Protein AF-A0A507QM91-F1 (afdb_monomer)

Nearest PDB structures (foldseek):
  6szw-assembly1_A  TM=3.268E-01  e=4.422E+00  Homo sapiens

Mean predicted aligned error: 12.72 Å

Secondary structure (DSSP, 8-state):
----SS------EEE-STT--EEEEEETTEEEEEEEEEEEETTEEEEEEEEEETTT--EEEEEEE----HHHHHHHHHTT--S--EEEEE--HHHHHH-HHHHHHHHHHHHHHHHHHHHHHHHS-TT------TTSSSSS-------------

Radius of gyration: 22.99 Å; Cα contacts (8 Å, |Δi|>4): 170; chains: 1; bounding box: 85×28×49 Å

Organism: Monascus purpureus (NCBI:txid5098)

Structure (mmCIF, N/CA/C/O backbone):
data_AF-A0A507QM91-F1
#
_entry.id   AF-A0A507QM91-F1
#
loop_
_atom_site.group_PDB
_atom_site.id
_atom_site.type_symbol
_atom_site.label_atom_id
_atom_site.label_alt_id
_atom_site.label_comp_id
_atom_site.label_asym_id
_atom_site.label_entity_id
_atom_site.label_seq_id
_atom_site.pdbx_PDB_ins_code
_atom_site.Cartn_x
_atom_site.Cartn_y
_atom_site.Cartn_z
_atom_site.occupancy
_atom_site.B_iso_or_equiv
_atom_site.auth_seq_id
_atom_site.auth_comp_id
_atom_site.auth_asym_id
_atom_site.auth_atom_id
_atom_site.pdbx_PDB_model_num
ATOM 1 N N . MET A 1 1 ? -15.012 -3.652 -8.468 1.00 50.34 1 MET A N 1
ATOM 2 C CA . MET A 1 1 ? -15.818 -3.611 -7.234 1.00 50.34 1 MET A CA 1
ATOM 3 C C . MET A 1 1 ? -15.350 -4.775 -6.378 1.00 50.34 1 MET A C 1
ATOM 5 O O . MET A 1 1 ? -15.273 -5.873 -6.911 1.00 50.34 1 MET A O 1
ATOM 9 N N . LEU A 1 2 ? -14.898 -4.510 -5.151 1.00 54.12 2 LEU A N 1
ATOM 10 C CA . LEU A 1 2 ? -14.439 -5.519 -4.189 1.00 54.12 2 LEU A CA 1
ATOM 11 C C . LEU A 1 2 ? -15.550 -5.680 -3.147 1.00 54.12 2 LEU A C 1
ATOM 13 O O . LEU A 1 2 ? -15.864 -4.710 -2.461 1.00 54.12 2 LEU A O 1
ATOM 17 N N . GLU A 1 3 ? -16.173 -6.856 -3.085 1.00 52.06 3 GLU A N 1
ATOM 18 C CA . GLU A 1 3 ? -17.180 -7.198 -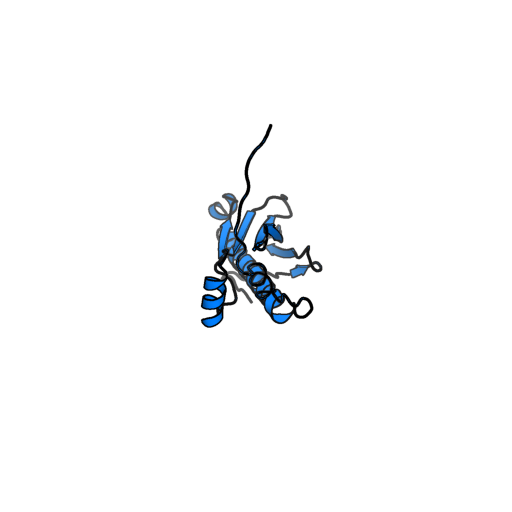2.075 1.00 52.06 3 GLU A CA 1
ATOM 19 C C . GLU A 1 3 ? -16.557 -8.144 -1.049 1.00 52.06 3 GLU A C 1
ATOM 21 O O . GLU A 1 3 ? -16.018 -9.190 -1.407 1.00 52.06 3 GLU A O 1
ATOM 26 N N . PHE A 1 4 ? -16.629 -7.768 0.226 1.00 55.38 4 PHE A N 1
ATOM 27 C CA . PHE A 1 4 ? -16.296 -8.644 1.346 1.00 55.38 4 PHE A CA 1
ATOM 28 C C . PHE A 1 4 ? -17.590 -9.248 1.883 1.00 55.38 4 PHE A C 1
ATOM 30 O O . PHE A 1 4 ? -18.625 -8.579 1.881 1.00 55.38 4 PHE A O 1
ATOM 37 N N . SER A 1 5 ? -17.532 -10.489 2.370 1.00 51.50 5 SER A N 1
ATOM 38 C CA . SER A 1 5 ? -18.676 -11.343 2.743 1.00 51.50 5 SER A CA 1
ATOM 39 C C . SER A 1 5 ? -19.595 -10.800 3.855 1.00 51.50 5 SER A C 1
ATOM 41 O O . SER A 1 5 ? -20.497 -11.501 4.305 1.00 51.50 5 SER A O 1
ATOM 43 N N . ASN A 1 6 ? -19.398 -9.555 4.290 1.00 55.28 6 ASN A N 1
ATOM 44 C CA . ASN A 1 6 ? -20.261 -8.831 5.209 1.00 55.28 6 ASN A CA 1
ATOM 45 C C . ASN A 1 6 ? -20.368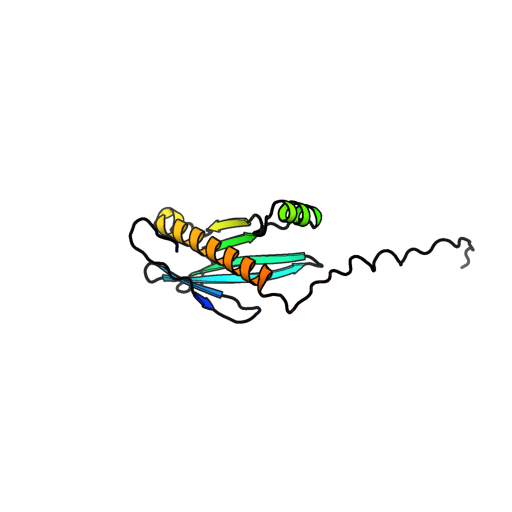 -7.344 4.805 1.00 55.28 6 ASN A C 1
ATOM 47 O O . ASN A 1 6 ? -19.752 -6.493 5.435 1.00 55.28 6 ASN A O 1
ATOM 51 N N . TYR A 1 7 ? -21.087 -7.050 3.712 1.00 54.31 7 TYR A N 1
ATOM 52 C CA . TYR A 1 7 ? -21.697 -5.757 3.312 1.00 54.31 7 TYR A CA 1
ATOM 53 C C . TYR A 1 7 ? -20.901 -4.440 3.443 1.00 54.31 7 TYR A C 1
ATOM 55 O O . TYR A 1 7 ? -21.470 -3.358 3.283 1.00 54.31 7 TYR A O 1
ATOM 63 N N . ALA A 1 8 ? -19.599 -4.470 3.701 1.00 64.19 8 ALA A N 1
ATOM 64 C CA . ALA A 1 8 ? -18.802 -3.264 3.826 1.00 64.19 8 ALA A CA 1
ATOM 65 C C . ALA A 1 8 ? -18.303 -2.845 2.442 1.00 64.19 8 ALA A C 1
ATOM 67 O O . ALA A 1 8 ? -17.338 -3.395 1.909 1.00 64.19 8 ALA A O 1
ATOM 68 N N . HIS A 1 9 ? -18.975 -1.857 1.856 1.00 76.44 9 HIS A N 1
ATOM 69 C CA . HIS A 1 9 ? -18.476 -1.175 0.671 1.00 76.44 9 HIS A CA 1
ATOM 70 C C . HIS A 1 9 ? -17.279 -0.296 1.057 1.00 76.44 9 HIS A C 1
ATOM 72 O O . HIS A 1 9 ? -17.407 0.591 1.901 1.00 76.44 9 HIS A O 1
ATOM 78 N N . VAL A 1 10 ? -16.116 -0.541 0.447 1.00 85.44 10 VAL A N 1
ATOM 79 C CA . VAL A 1 10 ? -14.908 0.269 0.661 1.00 85.44 10 VAL A CA 1
ATOM 80 C C . VAL A 1 10 ? -14.622 1.089 -0.590 1.00 85.44 10 VAL A C 1
ATOM 82 O O . VAL A 1 10 ? -14.234 0.553 -1.630 1.00 85.44 10 VAL A O 1
ATOM 85 N N . GLU A 1 11 ? -14.775 2.405 -0.476 1.00 88.69 11 GLU A N 1
ATOM 86 C CA . GLU A 1 11 ? -14.419 3.342 -1.540 1.00 88.69 11 GLU A CA 1
ATOM 87 C C . GLU A 1 11 ? -12.946 3.745 -1.445 1.00 88.69 11 GLU A C 1
ATOM 89 O O . GLU A 1 11 ? -12.495 4.302 -0.441 1.00 88.69 11 GLU A O 1
ATOM 94 N N . VAL A 1 12 ? -12.198 3.511 -2.526 1.00 91.50 12 VAL A N 1
ATOM 95 C CA . VAL A 1 12 ? -10.803 3.948 -2.654 1.00 91.50 12 VAL A CA 1
ATOM 96 C C . VAL A 1 12 ? -10.743 5.185 -3.538 1.00 91.50 12 VAL A C 1
ATOM 98 O O . VAL A 1 12 ? -10.941 5.128 -4.751 1.00 91.50 12 VAL A O 1
ATOM 101 N N . ASN A 1 13 ? -10.419 6.317 -2.927 1.00 90.31 13 ASN A N 1
ATOM 102 C CA . ASN A 1 13 ? -10.361 7.613 -3.579 1.00 90.31 13 ASN A CA 1
ATOM 103 C C . ASN A 1 13 ? -8.919 7.983 -3.927 1.00 90.31 13 ASN A C 1
ATOM 105 O O . ASN A 1 13 ? -8.082 8.193 -3.048 1.00 90.31 13 ASN A O 1
ATOM 109 N N . ARG A 1 14 ? -8.626 8.128 -5.221 1.00 87.75 14 ARG A N 1
ATOM 110 C CA . ARG A 1 14 ? -7.335 8.643 -5.694 1.00 87.75 14 ARG A CA 1
ATOM 111 C C . ARG A 1 14 ? -7.294 10.167 -5.568 1.00 87.75 14 ARG A C 1
ATOM 113 O O . ARG A 1 14 ? -8.143 10.861 -6.120 1.00 87.75 14 ARG A O 1
ATOM 120 N N . ARG A 1 15 ? -6.279 10.701 -4.888 1.00 83.12 15 ARG A N 1
ATOM 121 C CA . ARG A 1 15 ? -6.068 12.139 -4.660 1.00 83.12 15 ARG A CA 1
ATOM 122 C C . ARG A 1 15 ? -4.631 12.568 -4.991 1.00 83.12 15 ARG A C 1
ATOM 124 O O . ARG A 1 15 ? -3.681 11.795 -4.862 1.00 83.12 15 ARG A O 1
ATOM 131 N N . GLY A 1 16 ? -4.475 13.832 -5.392 1.00 70.06 16 GLY A N 1
ATOM 132 C CA . GLY A 1 16 ? -3.182 14.475 -5.673 1.00 70.06 16 GLY A CA 1
ATOM 133 C C . GLY A 1 16 ? -2.749 14.460 -7.148 1.00 70.06 16 GLY A C 1
ATOM 134 O O . GLY A 1 16 ? -3.212 13.650 -7.950 1.00 70.06 16 GLY A O 1
ATOM 135 N N . THR A 1 17 ? -1.841 15.373 -7.510 1.00 59.81 17 THR A N 1
ATOM 136 C CA . THR A 1 17 ? -1.288 15.522 -8.868 1.00 59.81 17 THR A CA 1
ATOM 137 C C . THR A 1 17 ? 0.161 15.021 -8.948 1.00 59.81 17 THR A C 1
ATOM 139 O O . THR A 1 17 ? 0.938 15.130 -7.998 1.00 59.81 17 THR A O 1
ATOM 142 N N . ASN A 1 18 ? 0.528 14.455 -10.105 1.00 58.94 18 ASN A N 1
ATOM 143 C CA . ASN A 1 18 ? 1.879 14.041 -10.517 1.00 58.94 18 ASN A CA 1
ATOM 144 C C . ASN A 1 18 ? 2.669 13.137 -9.543 1.00 58.94 18 ASN A C 1
ATOM 146 O O . ASN A 1 18 ? 2.725 11.928 -9.768 1.00 58.94 18 ASN A O 1
ATOM 150 N N . ALA A 1 19 ? 3.306 13.713 -8.517 1.00 51.97 19 ALA A N 1
ATOM 151 C CA . ALA A 1 19 ? 4.313 13.068 -7.664 1.00 51.97 19 ALA A CA 1
ATOM 152 C C . ALA A 1 19 ? 3.840 12.762 -6.230 1.00 51.97 19 ALA A C 1
ATOM 154 O O . ALA A 1 19 ? 4.423 11.906 -5.577 1.00 51.97 19 ALA A O 1
ATOM 155 N N . ALA A 1 20 ? 2.769 13.404 -5.752 1.00 62.28 20 ALA A N 1
ATOM 156 C CA . ALA A 1 20 ? 2.218 13.196 -4.407 1.00 62.28 20 ALA A CA 1
ATOM 157 C C . ALA A 1 20 ? 0.904 12.401 -4.452 1.00 62.28 20 ALA A C 1
ATOM 159 O O . ALA A 1 20 ? -0.069 12.747 -3.778 1.00 62.28 20 ALA A O 1
ATOM 160 N N . LYS A 1 21 ? 0.854 11.369 -5.305 1.00 75.19 21 LYS A N 1
ATOM 161 C CA . LYS A 1 21 ? -0.343 10.542 -5.473 1.00 75.19 21 LYS A CA 1
ATOM 162 C C . LYS A 1 21 ? -0.600 9.739 -4.207 1.00 75.19 21 LYS A C 1
ATOM 164 O O . LYS A 1 21 ? 0.268 9.012 -3.722 1.00 75.19 21 LYS A O 1
ATOM 169 N N . LYS A 1 22 ? -1.810 9.900 -3.696 1.00 87.06 22 LYS A N 1
ATOM 170 C CA . LYS A 1 22 ? -2.305 9.286 -2.474 1.00 87.06 22 LYS A CA 1
ATOM 171 C C . LYS A 1 22 ? -3.618 8.600 -2.802 1.00 87.06 22 LYS A C 1
ATOM 173 O O . LYS A 1 22 ? -4.404 9.121 -3.589 1.00 87.06 22 LYS A O 1
ATOM 178 N N . TYR A 1 23 ? -3.848 7.447 -2.208 1.00 93.31 23 TYR A N 1
ATOM 179 C CA . TYR A 1 23 ? -5.123 6.756 -2.299 1.00 93.31 23 TYR A CA 1
ATOM 180 C C . TYR A 1 23 ? -5.663 6.625 -0.892 1.00 93.31 23 TYR A C 1
ATOM 182 O O . TYR A 1 23 ? -4.969 6.136 -0.007 1.00 93.31 23 TYR A O 1
ATOM 190 N N . GLU A 1 24 ? -6.867 7.124 -0.679 1.00 94.50 24 GLU A N 1
ATOM 191 C CA . GLU A 1 24 ? -7.488 7.210 0.634 1.00 94.50 24 GLU A CA 1
ATOM 192 C C . GLU A 1 24 ? -8.713 6.314 0.666 1.00 94.50 24 GLU A C 1
ATOM 194 O O . GLU A 1 24 ? -9.492 6.291 -0.285 1.00 94.50 24 GLU A O 1
ATOM 199 N N . TYR A 1 25 ? -8.880 5.593 1.764 1.00 93.44 25 TYR A N 1
ATOM 200 C CA . TYR A 1 25 ? -10.092 4.838 2.039 1.00 93.44 25 TYR A CA 1
ATOM 201 C C . TYR A 1 25 ? -10.401 4.895 3.531 1.00 93.44 25 TYR A C 1
ATOM 203 O O . TYR A 1 25 ? -9.555 5.265 4.352 1.00 93.44 25 TYR A O 1
ATOM 211 N N . GLU A 1 26 ? -11.627 4.541 3.881 1.00 92.00 26 GLU A N 1
ATOM 212 C CA . GLU A 1 26 ? -12.084 4.475 5.260 1.00 92.00 26 GLU A CA 1
ATOM 213 C C . GLU A 1 26 ? -12.673 3.094 5.533 1.00 92.00 26 GLU A C 1
ATOM 215 O O . GLU A 1 26 ? -13.404 2.549 4.709 1.00 92.00 26 GLU A O 1
ATOM 220 N N . TYR A 1 27 ? -12.319 2.515 6.679 1.00 88.81 27 TYR A N 1
ATOM 221 C CA . TYR A 1 27 ? -12.838 1.228 7.129 1.00 88.81 27 TYR A CA 1
ATOM 222 C C . TYR A 1 27 ? -12.987 1.251 8.654 1.00 88.81 27 TYR A C 1
ATOM 224 O O . TYR A 1 27 ? -12.066 1.681 9.352 1.00 88.81 27 TYR A O 1
ATOM 232 N N . TRP A 1 28 ? -14.161 0.864 9.169 1.00 86.00 28 TRP A N 1
ATOM 233 C CA . TRP A 1 28 ? -14.529 0.955 10.597 1.00 86.00 28 TRP A CA 1
ATOM 234 C C . TRP A 1 28 ? -14.136 2.290 11.256 1.00 86.00 28 TRP A C 1
ATOM 236 O O . TRP A 1 28 ? -13.453 2.327 12.283 1.00 86.00 28 TRP A O 1
ATOM 246 N N . SER A 1 29 ? -14.520 3.408 10.633 1.00 87.12 29 SER A N 1
ATOM 247 C CA . SER A 1 29 ? -14.229 4.773 11.112 1.00 87.12 29 SER A CA 1
ATOM 248 C C . SER A 1 29 ? -12.736 5.117 11.227 1.00 87.12 29 SER A C 1
ATOM 250 O O . SER A 1 29 ? -12.361 6.119 11.843 1.00 87.12 29 SER A O 1
ATOM 252 N N . THR A 1 30 ? -11.855 4.296 10.650 1.00 89.38 30 THR A N 1
ATOM 253 C CA . THR A 1 30 ? -10.421 4.560 10.561 1.00 89.38 30 THR A CA 1
ATOM 254 C C . THR A 1 30 ? -10.073 4.902 9.125 1.00 89.38 30 THR A C 1
ATOM 256 O O . THR A 1 30 ? -10.334 4.134 8.199 1.00 89.38 30 THR A O 1
ATOM 259 N N . LYS A 1 31 ? -9.469 6.077 8.936 1.00 93.19 31 LYS A N 1
ATOM 260 C CA . LYS A 1 31 ? -9.003 6.524 7.626 1.00 93.19 31 LYS A CA 1
ATOM 261 C C . LYS A 1 31 ? -7.592 6.029 7.376 1.00 93.19 31 LYS A C 1
ATOM 263 O O . LYS A 1 31 ? -6.703 6.198 8.214 1.00 93.19 31 LYS A O 1
ATOM 268 N N . TYR A 1 32 ? -7.391 5.488 6.190 1.00 94.06 32 TYR A N 1
ATOM 269 C CA . TYR A 1 32 ? -6.121 4.968 5.733 1.00 94.06 32 TYR A CA 1
ATOM 270 C C . TYR A 1 32 ? -5.694 5.665 4.449 1.00 94.06 32 TYR A C 1
ATOM 272 O O . TYR A 1 32 ? -6.517 6.156 3.673 1.00 94.06 32 TYR A O 1
ATOM 280 N N . GLN A 1 33 ? -4.386 5.709 4.227 1.00 95.62 33 GLN A N 1
ATOM 281 C CA . GLN A 1 33 ? -3.811 6.326 3.046 1.00 95.62 33 GLN A CA 1
ATOM 282 C C . GLN A 1 33 ? -2.650 5.500 2.505 1.00 95.62 33 GLN A C 1
ATOM 284 O O . GLN A 1 33 ? -1.592 5.430 3.128 1.00 95.62 33 GLN A O 1
ATOM 289 N N . TRP A 1 34 ? -2.824 4.942 1.312 1.00 95.62 34 TRP A N 1
ATOM 290 C CA . TRP A 1 34 ? -1.723 4.435 0.507 1.00 95.62 34 TRP A CA 1
ATOM 291 C C . TRP A 1 34 ? -0.980 5.608 -0.121 1.00 95.62 34 TRP A C 1
ATOM 293 O O . TRP A 1 34 ? -1.558 6.463 -0.800 1.00 95.62 34 TRP A O 1
ATOM 303 N N . ARG A 1 35 ? 0.325 5.652 0.101 1.00 92.88 35 ARG A N 1
ATOM 304 C CA . ARG A 1 35 ? 1.229 6.663 -0.438 1.00 92.88 35 ARG A CA 1
ATOM 305 C C . ARG A 1 35 ? 2.245 5.979 -1.324 1.00 92.88 35 ARG A C 1
ATOM 307 O O . ARG A 1 35 ? 2.806 4.958 -0.939 1.00 92.88 35 ARG A O 1
ATOM 314 N N . ARG A 1 36 ? 2.490 6.564 -2.491 1.00 89.88 36 ARG A N 1
ATOM 315 C CA . ARG A 1 36 ? 3.545 6.113 -3.390 1.00 89.88 36 ARG A CA 1
ATOM 316 C C . ARG A 1 36 ? 4.821 6.904 -3.132 1.00 89.88 36 ARG A C 1
ATOM 318 O O . ARG A 1 36 ? 4.806 8.131 -3.175 1.00 89.88 36 ARG A O 1
ATOM 325 N N . GLU A 1 37 ? 5.920 6.199 -2.933 1.00 87.56 37 GLU A N 1
ATOM 326 C CA . GLU A 1 37 ? 7.274 6.737 -2.900 1.00 87.56 37 GLU A CA 1
ATOM 327 C C . GLU A 1 37 ? 8.000 6.287 -4.174 1.00 87.56 37 GLU A C 1
ATOM 329 O O . GLU A 1 37 ? 7.807 5.169 -4.656 1.00 87.56 37 GLU A O 1
ATOM 334 N N . MET A 1 38 ? 8.783 7.181 -4.777 1.00 81.94 38 MET A N 1
ATOM 335 C CA . MET A 1 38 ? 9.667 6.823 -5.886 1.00 81.94 38 MET A CA 1
ATOM 336 C C . MET A 1 38 ? 11.099 7.059 -5.453 1.00 81.94 38 MET A C 1
ATOM 338 O O . MET A 1 38 ? 11.464 8.190 -5.125 1.00 81.94 38 MET A O 1
ATOM 342 N N . ARG A 1 39 ? 11.912 6.012 -5.513 1.00 76.88 39 ARG A N 1
ATOM 343 C CA . ARG A 1 39 ? 13.357 6.109 -5.360 1.00 76.88 39 ARG A CA 1
ATOM 344 C C . ARG A 1 39 ? 14.000 6.011 -6.731 1.00 76.88 39 ARG A C 1
ATOM 346 O O . ARG A 1 39 ? 13.568 5.246 -7.594 1.00 76.88 39 ARG A O 1
ATOM 353 N N . LYS A 1 40 ? 14.992 6.865 -6.958 1.00 71.06 40 LYS A N 1
ATOM 354 C CA . LYS A 1 40 ? 15.804 6.840 -8.169 1.00 71.06 40 LYS A CA 1
ATOM 355 C C . LYS A 1 40 ? 17.216 6.466 -7.752 1.00 71.06 40 LYS A C 1
ATOM 357 O O . LYS A 1 40 ? 17.904 7.294 -7.162 1.00 71.06 40 LYS A O 1
ATOM 362 N N . GLU A 1 41 ? 17.622 5.247 -8.068 1.00 66.19 41 GLU A N 1
ATOM 363 C CA . GLU A 1 41 ? 18.987 4.773 -7.867 1.00 66.19 41 GLU A CA 1
ATOM 364 C C . GLU A 1 41 ? 19.605 4.525 -9.245 1.00 66.19 41 GLU A C 1
ATOM 366 O O . GLU A 1 41 ? 19.246 3.590 -9.959 1.00 66.19 41 GLU A O 1
ATOM 371 N N . GLY A 1 42 ? 20.459 5.456 -9.682 1.00 69.44 42 GLY A N 1
ATOM 372 C CA . GLY A 1 42 ? 20.993 5.460 -11.046 1.00 69.44 42 GLY A CA 1
ATOM 373 C C . GLY A 1 42 ? 19.888 5.544 -12.109 1.00 69.44 42 GLY A C 1
ATOM 374 O O . GLY A 1 42 ? 19.116 6.511 -12.143 1.00 69.44 42 GLY A O 1
ATOM 375 N N . ASP A 1 43 ? 19.826 4.529 -12.974 1.00 61.69 43 ASP A N 1
ATOM 376 C CA . ASP A 1 43 ? 18.813 4.390 -14.029 1.00 61.69 43 ASP A CA 1
ATOM 377 C C . ASP A 1 43 ? 17.573 3.597 -13.591 1.00 61.69 43 ASP A C 1
ATOM 379 O O . ASP A 1 43 ? 16.542 3.645 -14.273 1.00 61.69 43 ASP A O 1
ATOM 383 N N . LEU A 1 44 ? 17.619 2.929 -12.434 1.00 62.28 44 LEU A N 1
ATOM 384 C CA . LEU A 1 44 ? 16.458 2.246 -11.883 1.00 62.28 44 LEU A CA 1
ATOM 385 C C . LEU A 1 44 ? 15.526 3.231 -11.175 1.00 62.28 44 LEU A C 1
ATOM 387 O O . LEU A 1 44 ? 15.931 4.086 -10.382 1.00 62.28 44 LEU A O 1
ATOM 391 N N . ARG A 1 45 ? 14.231 3.092 -11.469 1.00 67.44 45 ARG A N 1
ATOM 392 C CA . ARG A 1 45 ? 13.154 3.749 -10.728 1.00 67.44 45 ARG A CA 1
ATOM 393 C C . ARG A 1 45 ? 12.394 2.699 -9.949 1.00 67.44 45 ARG A C 1
ATOM 395 O O . ARG A 1 45 ? 11.592 1.969 -10.526 1.00 67.44 45 ARG A O 1
ATOM 402 N N . GLU A 1 46 ? 12.606 2.689 -8.649 1.00 79.00 46 GLU A N 1
ATOM 403 C CA . GLU A 1 46 ? 11.884 1.824 -7.736 1.00 79.00 46 GLU A CA 1
ATOM 404 C C . GLU A 1 46 ? 10.660 2.580 -7.215 1.00 79.00 46 GLU A C 1
ATOM 406 O O . GLU A 1 46 ? 10.753 3.712 -6.729 1.00 79.00 46 GLU A O 1
ATOM 411 N N . ALA A 1 47 ? 9.481 1.991 -7.388 1.00 85.94 47 ALA A N 1
ATOM 412 C CA . ALA A 1 47 ? 8.264 2.489 -6.766 1.00 85.94 47 ALA A CA 1
ATOM 413 C C . ALA A 1 47 ? 7.986 1.625 -5.544 1.00 85.94 47 ALA A C 1
ATOM 415 O O . ALA A 1 47 ? 7.992 0.410 -5.663 1.00 85.94 47 ALA A O 1
ATOM 416 N N . SER A 1 48 ? 7.682 2.239 -4.410 1.00 91.12 48 SER A N 1
ATOM 417 C CA . SER A 1 48 ? 7.185 1.533 -3.234 1.00 91.12 48 SER A CA 1
ATOM 418 C C . SER A 1 48 ? 5.920 2.209 -2.729 1.00 91.12 48 SER A C 1
ATOM 420 O O . SER A 1 48 ? 5.683 3.401 -2.957 1.00 91.12 48 SER A O 1
ATOM 422 N N . TYR A 1 49 ? 5.065 1.434 -2.078 1.00 93.50 49 TYR A N 1
ATOM 423 C CA . TYR A 1 49 ? 3.802 1.905 -1.537 1.00 93.50 49 TYR A CA 1
ATOM 424 C C . TYR A 1 49 ? 3.758 1.600 -0.050 1.00 93.50 49 TYR A C 1
ATOM 426 O O . TYR A 1 49 ? 4.126 0.511 0.387 1.00 93.50 49 TYR A O 1
ATOM 434 N N . HIS A 1 50 ? 3.300 2.568 0.731 1.00 94.75 50 HIS A N 1
ATOM 435 C CA . HIS A 1 50 ? 3.132 2.417 2.167 1.0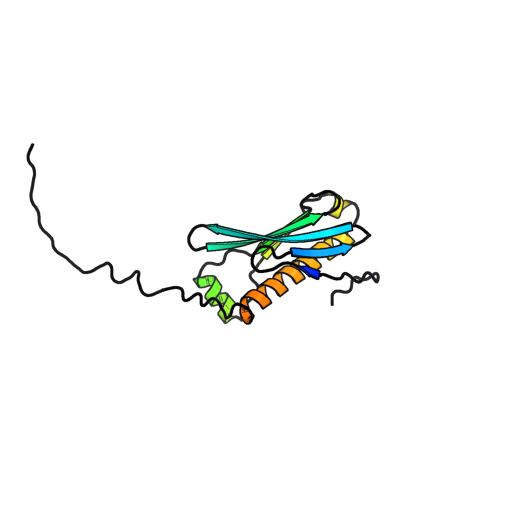0 94.75 50 HIS A CA 1
ATOM 436 C C . HIS A 1 50 ? 1.732 2.847 2.579 1.00 94.75 50 HIS A C 1
ATOM 438 O O . HIS A 1 50 ? 1.235 3.895 2.155 1.00 94.75 50 HIS A O 1
ATOM 444 N N . LEU A 1 51 ? 1.098 2.024 3.404 1.00 95.62 51 LEU A N 1
ATOM 445 C CA . LEU A 1 51 ? -0.210 2.290 3.969 1.00 95.62 51 LEU A CA 1
ATOM 446 C C . LEU A 1 51 ? -0.052 2.964 5.324 1.00 95.62 51 LEU A C 1
ATOM 448 O O . LEU A 1 51 ? 0.559 2.400 6.227 1.00 95.62 51 LEU A O 1
ATOM 452 N N . VAL A 1 52 ? -0.634 4.147 5.484 1.00 94.19 52 VAL A N 1
ATOM 453 C CA . VAL A 1 52 ? -0.601 4.917 6.730 1.00 94.19 52 VAL A CA 1
ATOM 454 C C . VAL A 1 52 ? -1.985 4.939 7.360 1.00 94.19 52 VAL A C 1
ATOM 456 O O . VAL A 1 52 ? -2.957 5.308 6.702 1.00 94.19 52 VAL A O 1
ATOM 459 N N . ASN A 1 53 ? -2.072 4.606 8.645 1.00 93.25 53 ASN A N 1
ATOM 460 C CA . ASN A 1 53 ? -3.252 4.878 9.457 1.00 93.25 53 ASN A CA 1
ATOM 461 C C . ASN A 1 53 ? -3.260 6.369 9.823 1.00 93.25 53 ASN A C 1
ATOM 463 O O . ASN A 1 53 ? -2.379 6.840 10.539 1.00 93.25 53 ASN A O 1
ATOM 467 N N . LEU A 1 54 ? -4.246 7.129 9.346 1.00 92.94 54 LEU A N 1
ATOM 468 C CA . LEU A 1 54 ? -4.280 8.583 9.531 1.00 92.94 54 LEU A CA 1
ATOM 469 C C . LEU A 1 54 ? -4.630 9.012 10.961 1.00 92.94 54 LEU A C 1
ATOM 471 O O . LEU A 1 54 ? -4.338 10.145 11.331 1.00 92.94 54 LEU A O 1
ATOM 475 N N . LYS A 1 55 ? -5.218 8.127 11.773 1.00 91.38 55 LYS A N 1
ATOM 476 C CA . LYS A 1 55 ? -5.503 8.400 13.188 1.00 91.38 55 LYS A CA 1
ATOM 477 C C . LYS A 1 55 ? -4.236 8.329 14.040 1.00 91.38 55 LYS A C 1
ATOM 479 O O . LYS A 1 55 ? -4.069 9.133 14.948 1.00 91.38 55 LYS A O 1
ATOM 484 N N . THR A 1 56 ? -3.361 7.362 13.766 1.00 90.81 56 THR A N 1
ATOM 485 C CA . THR A 1 56 ? -2.144 7.118 14.564 1.00 90.81 56 THR A CA 1
ATOM 486 C C . THR A 1 56 ? -0.869 7.645 13.908 1.00 90.81 56 THR A C 1
ATOM 488 O O . THR A 1 56 ? 0.164 7.729 14.565 1.00 90.81 56 THR A O 1
ATOM 491 N N . GLY A 1 57 ? -0.913 7.956 12.612 1.00 91.12 57 GLY A N 1
ATOM 492 C CA . GLY A 1 57 ? 0.248 8.321 11.801 1.00 91.12 57 GLY A CA 1
ATOM 493 C C . GLY A 1 57 ? 1.191 7.155 11.486 1.00 91.12 57 GLY A C 1
ATOM 494 O O . GLY A 1 57 ? 2.204 7.368 10.823 1.00 91.12 57 GLY A O 1
ATOM 495 N N . LYS A 1 58 ? 0.888 5.931 11.938 1.00 91.94 58 LYS A N 1
ATOM 496 C CA . LYS A 1 58 ? 1.763 4.766 11.765 1.00 91.94 58 LYS A CA 1
ATOM 497 C C . LYS A 1 58 ? 1.613 4.144 10.379 1.00 91.94 58 LYS A C 1
ATOM 499 O O . LYS A 1 58 ? 0.500 4.027 9.862 1.00 91.94 58 LYS A O 1
ATOM 504 N N . THR A 1 59 ? 2.731 3.689 9.819 1.00 93.62 59 THR A N 1
ATOM 505 C CA . THR A 1 59 ? 2.733 2.820 8.638 1.00 93.62 59 THR A CA 1
ATOM 506 C C . THR A 1 59 ? 2.340 1.410 9.055 1.00 93.62 59 THR A C 1
ATOM 508 O O . THR A 1 59 ? 3.008 0.807 9.892 1.00 93.62 59 THR A O 1
ATOM 511 N N . VAL A 1 60 ? 1.259 0.895 8.477 1.00 93.06 60 VAL A N 1
ATOM 512 C CA . VAL A 1 60 ? 0.690 -0.412 8.828 1.00 93.06 60 VAL A CA 1
ATOM 513 C C . VAL A 1 60 ? 1.016 -1.490 7.800 1.00 93.06 60 VAL A C 1
ATOM 515 O O . VAL A 1 60 ? 1.085 -2.653 8.171 1.00 93.06 60 VAL A O 1
ATOM 518 N N . ALA A 1 61 ? 1.276 -1.135 6.538 1.00 94.69 61 ALA A N 1
ATOM 519 C CA . ALA A 1 61 ? 1.635 -2.099 5.499 1.00 94.69 61 ALA A CA 1
ATOM 520 C C . ALA A 1 61 ? 2.553 -1.496 4.434 1.00 94.69 61 ALA A C 1
ATOM 522 O O . ALA A 1 61 ? 2.571 -0.278 4.227 1.00 94.69 61 ALA A O 1
ATOM 523 N N . HIS A 1 62 ? 3.274 -2.369 3.738 1.00 95.06 62 HIS A N 1
ATOM 524 C CA . HIS A 1 62 ? 4.102 -2.041 2.586 1.00 95.06 62 HIS A CA 1
ATOM 525 C C . HIS A 1 62 ? 3.741 -2.924 1.403 1.00 95.06 62 HIS A C 1
ATOM 527 O O . HIS A 1 62 ? 3.409 -4.095 1.565 1.00 95.06 62 HIS A O 1
ATOM 533 N N . LEU A 1 63 ? 3.851 -2.346 0.214 1.00 95.19 63 LEU A N 1
ATOM 534 C CA . LEU A 1 63 ? 3.732 -3.034 -1.058 1.00 95.19 63 LEU A CA 1
ATOM 535 C C . LEU A 1 63 ? 4.882 -2.575 -1.952 1.00 95.19 63 LEU A C 1
ATOM 537 O O . LEU A 1 63 ? 5.031 -1.381 -2.228 1.00 95.19 63 LEU A O 1
ATOM 541 N N . VAL A 1 64 ? 5.698 -3.526 -2.388 1.00 93.38 64 VAL A N 1
ATOM 542 C CA . VAL A 1 64 ? 6.905 -3.285 -3.175 1.00 93.38 64 VAL A CA 1
ATOM 543 C C . VAL A 1 64 ? 6.853 -4.159 -4.426 1.00 93.38 64 VAL A C 1
ATOM 545 O O . VAL A 1 64 ? 6.948 -5.379 -4.320 1.00 93.38 64 VAL A O 1
ATOM 548 N N . PRO A 1 65 ? 6.646 -3.552 -5.604 1.00 90.88 65 PRO A N 1
ATOM 549 C CA . PRO A 1 65 ? 6.931 -4.173 -6.886 1.00 90.88 65 PRO A CA 1
ATOM 550 C C . PRO A 1 65 ? 8.367 -4.672 -6.988 1.00 90.88 65 PRO A C 1
ATOM 552 O O . PRO A 1 65 ? 9.300 -3.940 -6.660 1.00 90.88 65 PRO A O 1
ATOM 555 N N . ASP A 1 66 ? 8.529 -5.872 -7.522 1.00 87.62 66 ASP A N 1
ATOM 556 C CA . ASP A 1 66 ? 9.831 -6.464 -7.766 1.00 87.62 66 ASP A CA 1
ATOM 557 C C . ASP A 1 66 ? 10.555 -5.704 -8.882 1.00 87.62 66 ASP A C 1
ATOM 559 O O . ASP A 1 66 ? 9.973 -5.259 -9.883 1.00 87.62 66 ASP A O 1
ATOM 563 N N . ILE A 1 67 ? 11.863 -5.553 -8.698 1.00 80.12 67 ILE A N 1
ATOM 564 C CA . ILE A 1 67 ? 12.743 -4.960 -9.692 1.00 80.12 67 ILE A CA 1
ATOM 565 C C . ILE A 1 67 ? 13.066 -6.028 -10.732 1.00 80.12 67 ILE A C 1
ATOM 567 O O . ILE A 1 67 ? 13.824 -6.955 -10.463 1.00 80.12 67 ILE A O 1
ATOM 571 N N . LEU A 1 68 ? 12.519 -5.860 -11.932 1.00 78.50 68 LEU A N 1
ATOM 572 C CA . LEU A 1 68 ? 12.866 -6.693 -13.078 1.00 78.50 68 LEU A CA 1
ATOM 573 C C . LEU A 1 68 ? 14.069 -6.105 -13.813 1.00 78.50 68 LEU A C 1
ATOM 575 O O . LEU A 1 68 ? 14.135 -4.897 -14.076 1.00 78.50 68 LEU A O 1
ATOM 579 N N . THR A 1 69 ? 15.003 -6.965 -14.204 1.00 80.31 69 THR A N 1
ATOM 580 C CA . THR A 1 69 ? 16.043 -6.608 -15.167 1.00 80.31 69 THR A CA 1
ATOM 581 C C . THR A 1 69 ? 15.413 -6.248 -16.521 1.00 80.31 69 THR A C 1
ATOM 583 O O . THR A 1 69 ? 14.288 -6.658 -16.824 1.00 80.31 69 THR A O 1
ATOM 586 N N . PRO A 1 70 ? 16.114 -5.497 -17.393 1.00 80.06 70 PRO A N 1
ATOM 587 C CA . PRO A 1 70 ? 15.575 -5.143 -18.705 1.00 80.06 70 PRO A CA 1
ATOM 588 C C . PRO A 1 70 ? 15.151 -6.354 -19.546 1.00 80.06 70 PRO A C 1
ATOM 590 O O . PRO A 1 70 ? 14.179 -6.260 -20.290 1.00 80.06 70 PRO A O 1
ATOM 593 N N . LEU A 1 71 ? 15.863 -7.479 -19.419 1.00 83.38 71 LEU A N 1
ATOM 594 C CA . LEU A 1 71 ? 15.541 -8.715 -20.128 1.00 83.38 71 LEU A CA 1
ATOM 595 C C . LEU A 1 71 ? 14.247 -9.343 -19.590 1.00 83.38 71 LEU A C 1
ATOM 597 O O . LEU A 1 71 ? 13.328 -9.578 -20.369 1.00 83.38 71 LEU A O 1
ATOM 601 N N . GLU A 1 72 ? 14.131 -9.512 -18.270 1.00 83.75 72 GLU A N 1
ATOM 602 C CA . GLU A 1 72 ? 12.920 -10.043 -17.621 1.00 83.75 72 GLU A CA 1
ATOM 603 C C . GLU A 1 72 ? 11.692 -9.176 -17.915 1.00 83.75 72 GLU A C 1
ATOM 605 O O . GLU A 1 72 ? 10.609 -9.688 -18.181 1.00 83.75 72 GLU A O 1
ATOM 610 N N . ALA A 1 73 ? 11.851 -7.850 -17.943 1.00 80.88 73 ALA A N 1
ATOM 611 C CA . ALA A 1 73 ? 10.765 -6.938 -18.285 1.00 80.88 73 ALA A CA 1
ATOM 612 C C . ALA A 1 73 ? 10.263 -7.133 -19.730 1.00 80.88 73 ALA A C 1
ATOM 614 O O . ALA A 1 73 ? 9.062 -7.026 -19.982 1.00 80.88 73 ALA A O 1
ATOM 615 N N . VAL A 1 74 ? 11.162 -7.418 -20.681 1.00 82.06 74 VAL A N 1
ATOM 616 C CA . VAL A 1 74 ? 10.799 -7.720 -22.078 1.00 82.06 74 VAL A CA 1
ATOM 617 C C . VAL A 1 74 ? 10.103 -9.074 -22.175 1.00 82.06 74 VAL A C 1
ATOM 619 O O . VAL A 1 74 ? 9.090 -9.190 -22.867 1.00 82.06 74 VAL A O 1
ATOM 622 N N . GLU A 1 75 ? 10.605 -10.082 -21.465 1.00 86.12 75 GLU A N 1
ATOM 623 C CA . GLU A 1 75 ? 9.996 -11.411 -21.420 1.00 86.12 75 GLU A CA 1
ATOM 624 C C . GLU A 1 75 ? 8.587 -11.363 -20.821 1.00 86.12 75 GLU A C 1
ATOM 626 O O . GLU A 1 75 ? 7.641 -11.854 -21.438 1.00 86.12 75 GLU A O 1
ATOM 631 N N . GLU A 1 76 ? 8.405 -10.710 -19.676 1.00 82.81 76 GLU A N 1
ATOM 632 C CA . GLU A 1 76 ? 7.093 -10.545 -19.047 1.00 82.81 76 GLU A CA 1
ATOM 633 C C . GLU A 1 76 ? 6.131 -9.760 -19.944 1.00 82.81 76 GLU A C 1
ATOM 635 O O . GLU A 1 76 ? 4.987 -10.173 -20.138 1.00 82.81 76 GLU A O 1
ATOM 640 N N . ALA A 1 77 ? 6.601 -8.691 -20.595 1.00 82.50 77 ALA A N 1
ATOM 641 C CA . ALA A 1 77 ? 5.793 -7.946 -21.556 1.00 82.50 77 ALA A CA 1
ATOM 642 C C . ALA A 1 77 ? 5.371 -8.802 -22.763 1.00 82.50 77 ALA A C 1
ATOM 644 O O . ALA A 1 77 ? 4.245 -8.658 -23.246 1.00 82.50 77 ALA A O 1
ATOM 645 N N . SER A 1 78 ? 6.233 -9.711 -23.232 1.00 82.38 78 SER A N 1
ATOM 646 C CA . SER A 1 78 ? 5.921 -10.630 -24.337 1.00 82.38 78 SER A CA 1
ATOM 647 C C . SER A 1 78 ? 4.823 -11.637 -23.980 1.00 82.38 78 SER A C 1
ATOM 649 O O . SER A 1 78 ? 4.017 -11.998 -24.836 1.00 82.38 78 SER A O 1
ATOM 651 N N . LYS A 1 79 ? 4.718 -12.008 -22.697 1.00 88.00 79 LYS A N 1
ATOM 652 C CA . LYS A 1 79 ? 3.633 -12.836 -22.143 1.00 88.00 79 LYS A CA 1
ATOM 653 C C . LYS A 1 79 ? 2.354 -12.033 -21.868 1.00 88.00 79 LYS A C 1
ATOM 655 O O . LYS A 1 79 ? 1.375 -12.577 -21.368 1.00 88.00 79 LYS A O 1
ATOM 660 N N . GLY A 1 80 ? 2.354 -10.732 -22.167 1.00 82.38 80 GLY A N 1
ATOM 661 C CA . GLY A 1 80 ? 1.257 -9.817 -21.861 1.00 82.38 80 GLY A CA 1
ATOM 662 C C . GLY A 1 80 ? 1.263 -9.289 -20.423 1.00 82.38 80 GLY A C 1
ATOM 663 O O . GLY A 1 80 ? 0.332 -8.576 -20.047 1.00 82.38 80 GLY A O 1
ATOM 664 N N . GLY A 1 81 ? 2.297 -9.587 -19.633 1.00 82.25 81 GLY A N 1
ATOM 665 C CA . GLY A 1 81 ? 2.497 -9.081 -18.279 1.00 82.25 81 GLY A CA 1
ATOM 666 C C . GLY A 1 81 ? 2.688 -7.566 -18.267 1.00 82.25 81 GLY A C 1
ATOM 667 O O . GLY A 1 81 ? 3.450 -6.996 -19.047 1.00 82.25 81 GLY A O 1
ATOM 668 N N . TRP A 1 82 ? 1.942 -6.881 -17.405 1.00 82.94 82 TRP A N 1
ATOM 669 C CA . TRP A 1 82 ? 1.993 -5.415 -17.310 1.00 82.94 82 TRP A CA 1
ATOM 670 C C . TRP A 1 82 ? 1.840 -4.863 -15.901 1.00 82.94 82 TRP A C 1
ATOM 672 O O . TRP A 1 82 ? 2.039 -3.666 -15.684 1.00 82.94 82 TRP A O 1
ATOM 682 N N . ILE A 1 83 ? 1.504 -5.733 -14.956 1.00 88.19 83 ILE A N 1
ATOM 683 C CA . ILE A 1 83 ? 1.610 -5.479 -13.530 1.00 88.19 83 ILE A CA 1
ATOM 684 C C . ILE A 1 83 ? 2.845 -6.265 -13.084 1.00 88.19 83 ILE A C 1
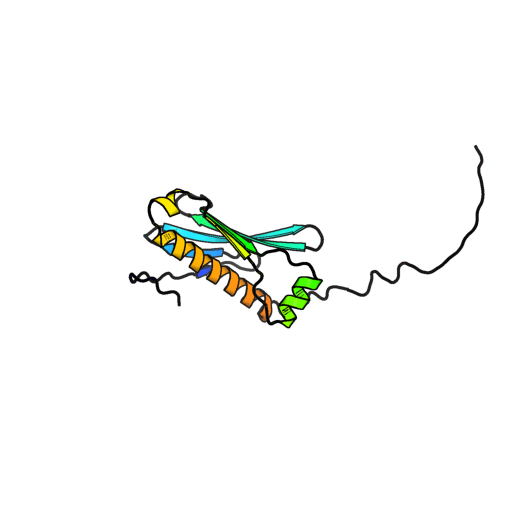ATOM 686 O O . ILE A 1 83 ? 2.903 -7.462 -13.366 1.00 88.19 83 ILE A O 1
ATOM 690 N N . PRO A 1 84 ? 3.841 -5.619 -12.462 1.00 88.69 84 PRO A N 1
ATOM 691 C CA . PRO A 1 84 ? 5.026 -6.324 -11.997 1.00 88.69 84 PRO A CA 1
ATOM 692 C C . PRO A 1 84 ? 4.655 -7.304 -10.874 1.00 88.69 84 PRO A C 1
ATOM 694 O O . PRO A 1 84 ? 3.762 -6.991 -10.072 1.00 88.69 84 PRO A O 1
ATOM 697 N N . PRO A 1 85 ? 5.366 -8.440 -10.756 1.00 89.50 85 PRO A N 1
ATOM 698 C CA . PRO A 1 85 ? 5.391 -9.211 -9.518 1.00 89.50 85 PRO A CA 1
ATOM 699 C C . PRO A 1 85 ? 5.628 -8.270 -8.333 1.00 89.50 85 PRO A C 1
ATOM 701 O O . PRO A 1 85 ? 6.311 -7.256 -8.472 1.00 89.50 85 PRO A O 1
ATOM 704 N N . SER A 1 86 ? 4.949 -8.497 -7.214 1.00 92.38 86 SER A N 1
ATOM 705 C CA . SER A 1 86 ? 4.978 -7.563 -6.089 1.00 92.38 86 SER A CA 1
ATOM 706 C C . SER A 1 86 ? 4.856 -8.304 -4.771 1.00 92.38 86 SER A C 1
ATOM 708 O O . SER A 1 86 ? 4.023 -9.198 -4.625 1.00 92.38 86 SER A O 1
ATOM 710 N N . SER A 1 87 ? 5.631 -7.857 -3.792 1.00 94.19 87 SER A N 1
ATOM 711 C CA . SER A 1 87 ? 5.599 -8.348 -2.421 1.00 94.19 87 SER A CA 1
ATOM 712 C C . SER A 1 87 ? 4.822 -7.382 -1.527 1.00 94.19 87 SER A C 1
ATOM 714 O O . SER A 1 87 ? 5.026 -6.168 -1.585 1.00 94.19 87 SER A O 1
ATOM 716 N N . MET A 1 88 ? 3.932 -7.906 -0.682 1.00 94.62 88 MET A N 1
ATOM 717 C CA . MET A 1 88 ? 3.179 -7.123 0.303 1.00 94.62 88 MET A CA 1
ATOM 718 C C . MET A 1 88 ? 3.319 -7.740 1.689 1.00 94.62 88 MET A C 1
ATOM 720 O O . MET A 1 88 ? 3.261 -8.958 1.834 1.00 94.62 88 MET A O 1
ATOM 724 N N . TRP A 1 89 ? 3.454 -6.897 2.709 1.00 94.06 89 TRP A N 1
ATOM 725 C CA . TRP A 1 89 ? 3.431 -7.331 4.101 1.00 94.06 89 TRP A CA 1
ATOM 726 C C . TRP A 1 89 ? 2.796 -6.266 5.000 1.00 94.06 89 TRP A C 1
ATOM 728 O O . TRP A 1 89 ? 2.916 -5.061 4.758 1.00 94.06 89 TRP A O 1
ATOM 738 N N . ILE A 1 90 ? 2.106 -6.715 6.048 1.00 91.88 90 ILE A N 1
ATOM 739 C CA . ILE A 1 90 ? 1.524 -5.852 7.085 1.00 91.88 90 ILE A CA 1
ATOM 740 C C . ILE A 1 90 ? 2.472 -5.902 8.288 1.00 91.88 90 ILE A C 1
ATOM 742 O O . ILE A 1 90 ? 2.829 -6.985 8.749 1.00 91.88 90 ILE A O 1
ATOM 746 N N . ASN A 1 91 ? 2.910 -4.737 8.764 1.00 86.56 91 ASN A N 1
ATOM 747 C CA . ASN A 1 91 ? 3.857 -4.595 9.878 1.00 86.56 91 ASN A CA 1
ATOM 748 C C . ASN A 1 91 ? 3.171 -4.555 11.248 1.00 86.56 91 ASN A C 1
ATOM 750 O O . ASN A 1 91 ? 3.831 -4.697 12.274 1.00 86.56 91 ASN A O 1
ATOM 754 N N . ASP A 1 92 ? 1.872 -4.262 11.277 1.00 81.31 92 ASP A N 1
ATOM 755 C CA . ASP A 1 92 ? 1.131 -4.070 12.518 1.00 81.31 92 ASP A CA 1
ATOM 756 C C . ASP A 1 92 ? 0.546 -5.404 12.996 1.00 81.31 92 ASP A C 1
ATOM 758 O O . ASP A 1 92 ? -0.434 -5.896 12.438 1.00 81.31 92 ASP A O 1
ATOM 762 N N . SER A 1 93 ? 1.146 -5.991 14.037 1.00 73.62 93 SER A N 1
ATOM 763 C CA . SER A 1 93 ? 0.699 -7.268 14.611 1.00 73.62 93 SER A CA 1
ATOM 764 C C . SER A 1 93 ? -0.749 -7.214 15.109 1.00 73.62 93 SER A C 1
ATOM 766 O O . SER A 1 93 ? -1.461 -8.212 15.048 1.00 73.62 93 SER A O 1
ATOM 768 N N . PHE A 1 94 ? -1.233 -6.031 15.510 1.00 75.00 94 PHE A N 1
ATOM 769 C CA . PHE A 1 94 ? -2.616 -5.840 15.947 1.00 75.00 94 PHE A CA 1
ATOM 770 C C . PHE A 1 94 ? -3.635 -6.162 14.846 1.00 75.00 94 PHE A C 1
ATOM 772 O O . PHE A 1 94 ? -4.735 -6.627 15.147 1.00 75.00 94 PHE A O 1
ATOM 779 N N . VAL A 1 95 ? -3.275 -5.922 13.580 1.00 71.62 95 VAL A N 1
ATOM 780 C CA . VAL A 1 95 ? -4.147 -6.192 12.430 1.00 71.62 95 VAL A CA 1
ATOM 781 C C . VAL A 1 95 ? -4.428 -7.687 12.314 1.00 71.62 95 VAL A C 1
ATOM 783 O O . VAL A 1 95 ? -5.579 -8.074 12.143 1.00 71.62 95 VAL A O 1
ATOM 786 N N . TYR A 1 96 ? -3.403 -8.522 12.473 1.00 66.75 96 TYR A N 1
ATOM 787 C CA . TYR A 1 96 ? -3.551 -9.974 12.384 1.00 66.75 96 TYR A CA 1
ATOM 788 C C . TYR A 1 96 ? -4.245 -10.569 13.612 1.00 66.75 96 TYR A C 1
ATOM 790 O O . TYR A 1 96 ? -5.068 -11.469 13.472 1.00 66.75 96 TYR A O 1
ATOM 798 N N . ASP A 1 97 ? -3.947 -10.049 14.806 1.00 70.31 97 ASP A N 1
ATOM 799 C CA . ASP A 1 97 ? -4.411 -10.656 16.057 1.00 70.31 97 ASP A CA 1
ATOM 800 C C . ASP A 1 97 ? -5.876 -10.346 16.380 1.00 70.31 97 ASP A C 1
ATOM 802 O O . ASP A 1 97 ? -6.547 -11.138 17.042 1.00 70.31 97 ASP A O 1
ATOM 806 N N . LYS A 1 98 ? -6.373 -9.165 15.989 1.00 69.19 98 LYS A N 1
ATOM 807 C CA . LYS A 1 98 ? -7.679 -8.677 16.465 1.00 69.19 98 LYS A CA 1
ATOM 808 C C . LYS A 1 98 ? -8.736 -8.524 15.385 1.00 69.19 98 LYS A C 1
ATOM 810 O O . LYS A 1 98 ? -9.912 -8.473 15.738 1.00 69.19 98 LYS A O 1
ATOM 815 N N . MET A 1 99 ? -8.353 -8.391 14.114 1.00 70.81 99 MET A N 1
ATOM 816 C CA . MET A 1 99 ? -9.285 -8.035 13.039 1.00 70.81 99 MET A CA 1
ATOM 817 C C . MET A 1 99 ? -8.819 -8.598 11.683 1.00 70.81 99 MET A C 1
ATOM 819 O O . MET A 1 99 ? -8.336 -7.831 10.848 1.00 70.81 99 MET A O 1
ATOM 823 N N . PRO A 1 100 ? -8.980 -9.913 11.432 1.00 74.00 100 PRO A N 1
ATOM 824 C CA . PRO A 1 100 ? -8.553 -10.541 10.176 1.00 74.00 100 PRO A CA 1
ATOM 825 C C . PRO A 1 100 ? -9.177 -9.878 8.938 1.00 74.00 100 PRO A C 1
ATOM 827 O O . PRO A 1 100 ? -8.483 -9.672 7.947 1.00 74.00 100 PRO A O 1
ATOM 830 N N . ASP A 1 101 ? -10.424 -9.407 9.032 1.00 80.69 101 ASP A N 1
ATOM 831 C CA . ASP A 1 101 ? -11.111 -8.685 7.952 1.00 80.69 101 ASP A CA 1
ATOM 832 C C . ASP A 1 101 ? -10.364 -7.408 7.511 1.00 80.69 101 ASP A C 1
ATOM 834 O O . ASP A 1 101 ? -10.431 -6.999 6.352 1.00 80.69 101 ASP A O 1
ATOM 838 N N . ILE A 1 102 ? -9.609 -6.765 8.415 1.00 84.69 102 ILE A N 1
ATOM 839 C CA . ILE A 1 102 ? -8.774 -5.609 8.061 1.00 84.69 102 ILE A CA 1
ATOM 840 C C . ILE A 1 102 ? -7.625 -6.040 7.149 1.00 84.69 102 ILE A C 1
ATOM 842 O O . ILE A 1 102 ? -7.288 -5.295 6.229 1.00 84.69 102 ILE A O 1
ATOM 846 N N . ALA A 1 103 ? -7.022 -7.210 7.374 1.00 87.56 103 ALA A N 1
ATOM 847 C CA . ALA A 1 103 ? -5.934 -7.698 6.532 1.00 87.56 103 ALA A CA 1
ATOM 848 C C . ALA A 1 103 ? -6.407 -7.889 5.081 1.00 87.56 103 ALA A C 1
ATOM 850 O O . ALA A 1 103 ? -5.746 -7.404 4.160 1.00 87.56 103 ALA A O 1
ATOM 851 N N . ASP A 1 104 ? -7.591 -8.473 4.886 1.00 87.06 104 ASP A N 1
ATOM 852 C CA . ASP A 1 104 ? -8.195 -8.653 3.561 1.00 87.06 104 ASP A CA 1
ATOM 853 C C . ASP A 1 104 ? -8.441 -7.309 2.861 1.00 87.06 104 ASP A C 1
ATOM 855 O O . ASP A 1 104 ? -8.105 -7.135 1.686 1.00 87.06 104 ASP A O 1
ATOM 859 N N . VAL A 1 105 ? -8.957 -6.314 3.593 1.00 89.75 105 VAL A N 1
ATOM 860 C CA . VAL A 1 105 ? -9.164 -4.952 3.071 1.00 89.75 105 VAL A CA 1
ATOM 861 C C . VAL A 1 105 ? -7.837 -4.282 2.708 1.00 89.75 105 VAL A C 1
ATOM 863 O O . VAL A 1 105 ? -7.740 -3.624 1.667 1.00 89.75 105 VAL A O 1
ATOM 866 N N . ILE A 1 106 ? -6.790 -4.447 3.518 1.00 92.06 106 ILE A N 1
ATOM 867 C CA . ILE A 1 106 ? -5.453 -3.912 3.222 1.00 92.06 106 ILE A CA 1
ATOM 868 C C . ILE A 1 106 ? -4.914 -4.517 1.923 1.00 92.06 106 ILE A C 1
ATOM 870 O O . ILE A 1 106 ? -4.480 -3.772 1.043 1.00 92.06 106 ILE A O 1
ATOM 874 N N . VAL A 1 107 ? -4.987 -5.840 1.771 1.00 92.31 107 VAL A N 1
ATOM 875 C CA . VAL A 1 107 ? -4.504 -6.542 0.573 1.00 92.31 107 VAL A CA 1
ATOM 876 C C . VAL A 1 107 ? -5.278 -6.097 -0.664 1.00 92.31 107 VAL A C 1
ATOM 878 O O . VAL A 1 107 ? -4.685 -5.668 -1.656 1.00 92.31 107 VAL A O 1
ATOM 881 N N . ALA A 1 108 ? -6.605 -6.117 -0.591 1.00 92.81 108 ALA A N 1
ATOM 882 C CA . ALA A 1 108 ? -7.485 -5.719 -1.680 1.00 92.81 108 ALA A CA 1
ATOM 883 C C . ALA A 1 108 ? -7.262 -4.270 -2.134 1.00 92.81 108 ALA A C 1
ATOM 885 O O . ALA A 1 108 ? -7.131 -3.995 -3.331 1.00 92.81 108 ALA A O 1
ATOM 886 N N . THR A 1 109 ? -7.198 -3.330 -1.187 1.00 94.25 109 THR A N 1
ATOM 887 C CA . THR A 1 109 ? -6.965 -1.915 -1.503 1.00 94.25 109 THR A CA 1
ATOM 888 C C . THR A 1 109 ? -5.553 -1.692 -2.039 1.00 94.25 109 THR A C 1
ATOM 890 O O . THR A 1 109 ? -5.390 -0.927 -2.987 1.00 94.25 109 THR A O 1
ATOM 893 N N . GLY A 1 110 ? -4.541 -2.393 -1.518 1.00 94.38 110 GLY A N 1
ATOM 894 C CA . GLY A 1 110 ? -3.175 -2.331 -2.037 1.00 94.38 110 GLY A CA 1
ATOM 895 C C . GLY A 1 110 ? -3.067 -2.826 -3.482 1.00 94.38 110 GLY A C 1
ATOM 896 O O . GLY A 1 110 ? -2.460 -2.154 -4.318 1.00 94.38 110 GLY A O 1
ATOM 897 N N . LEU A 1 111 ? -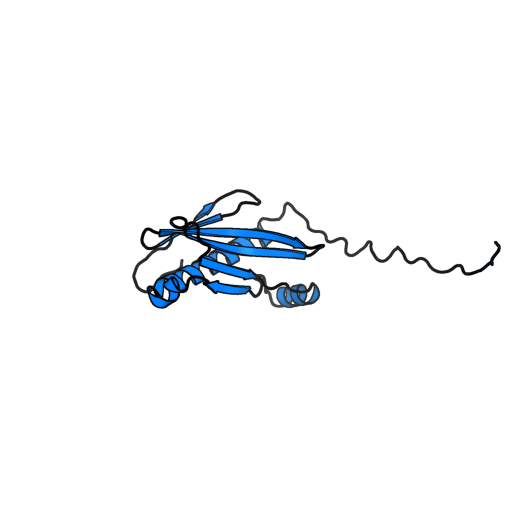3.730 -3.939 -3.816 1.00 94.00 111 LEU A N 1
ATOM 898 C CA . LEU A 1 111 ? -3.823 -4.433 -5.194 1.00 94.00 111 LEU A CA 1
ATOM 899 C C . LEU A 1 111 ? -4.527 -3.426 -6.111 1.00 94.00 111 LEU A C 1
ATOM 901 O O . LEU A 1 111 ? -4.018 -3.124 -7.190 1.00 94.00 111 LEU A O 1
ATOM 905 N N . ALA A 1 112 ? -5.655 -2.854 -5.680 1.00 93.50 112 ALA A N 1
ATOM 906 C CA . ALA A 1 112 ? -6.373 -1.844 -6.458 1.00 93.50 112 ALA A CA 1
ATOM 907 C C . ALA A 1 112 ? -5.498 -0.612 -6.754 1.00 93.50 112 ALA A C 1
ATOM 909 O O . ALA A 1 112 ? -5.479 -0.116 -7.882 1.00 93.50 112 ALA A O 1
ATOM 910 N N . VAL A 1 113 ? -4.730 -0.153 -5.761 1.00 93.12 113 VAL A N 1
ATOM 911 C CA . VAL A 1 113 ? -3.787 0.967 -5.893 1.00 93.12 113 VAL A CA 1
ATOM 912 C C . VAL A 1 113 ? -2.673 0.654 -6.889 1.00 93.12 113 VAL A C 1
ATOM 914 O O . VAL A 1 113 ? -2.372 1.485 -7.751 1.00 93.12 113 VAL A O 1
ATOM 917 N N . LEU A 1 114 ? -2.070 -0.532 -6.799 1.00 92.19 114 LEU A N 1
ATOM 918 C CA . LEU A 1 114 ? -1.019 -0.965 -7.717 1.00 92.19 114 LEU A CA 1
ATOM 919 C C . LEU A 1 114 ? -1.534 -1.044 -9.154 1.00 92.19 114 LEU A C 1
ATOM 921 O O . LEU A 1 114 ? -0.920 -0.478 -10.059 1.00 92.19 114 LEU A O 1
ATOM 925 N N . VAL A 1 115 ? -2.676 -1.703 -9.356 1.00 92.00 115 VAL A N 1
ATOM 926 C CA . VAL A 1 115 ? -3.301 -1.873 -10.671 1.00 92.00 115 VAL A CA 1
ATOM 927 C C . VAL A 1 115 ? -3.636 -0.515 -11.286 1.00 92.00 115 VAL A C 1
ATOM 929 O O . VAL A 1 115 ? -3.244 -0.256 -12.423 1.00 92.00 115 VAL A O 1
ATOM 932 N N . ASP A 1 116 ? -4.294 0.383 -10.546 1.00 90.94 116 ASP A N 1
ATOM 933 C CA . ASP A 1 116 ? -4.621 1.728 -11.040 1.00 90.94 116 ASP A CA 1
ATOM 934 C C . ASP A 1 116 ? -3.363 2.534 -11.405 1.00 90.94 116 ASP A C 1
ATOM 936 O O . ASP A 1 116 ? -3.319 3.207 -12.442 1.00 90.94 116 ASP A O 1
ATOM 940 N N . ASP A 1 117 ? -2.310 2.471 -10.587 1.00 87.75 117 ASP A N 1
ATOM 941 C CA . ASP A 1 117 ? -1.068 3.172 -10.895 1.00 87.75 117 ASP A CA 1
ATOM 942 C C . ASP A 1 117 ? -0.361 2.572 -12.123 1.00 87.75 117 ASP A C 1
ATOM 944 O O . ASP A 1 117 ? 0.171 3.334 -12.935 1.00 87.75 117 ASP A O 1
ATOM 948 N N . CYS A 1 118 ? -0.416 1.250 -12.326 1.00 87.94 118 CYS A N 1
ATOM 949 C CA . CYS A 1 118 ? 0.067 0.579 -13.538 1.00 87.94 118 CYS A CA 1
ATOM 950 C C . CYS A 1 118 ? -0.741 0.979 -14.783 1.00 87.94 118 CYS A C 1
ATOM 952 O O . CYS A 1 118 ? -0.143 1.333 -15.803 1.00 87.94 118 CYS A O 1
ATOM 954 N N . ILE A 1 119 ? -2.079 1.021 -14.703 1.00 88.06 119 ILE A N 1
ATOM 955 C CA . ILE A 1 119 ? -2.949 1.483 -15.802 1.00 88.06 119 ILE A CA 1
ATOM 956 C C . ILE A 1 119 ? -2.571 2.914 -16.181 1.00 88.06 119 ILE A C 1
ATOM 958 O O . ILE A 1 119 ? -2.313 3.239 -17.344 1.00 88.06 119 ILE A O 1
ATOM 962 N N . HIS A 1 120 ? -2.465 3.784 -15.182 1.00 84.56 120 HIS A N 1
ATOM 963 C CA . HIS A 1 120 ? -2.140 5.179 -15.415 1.00 84.56 120 HIS A CA 1
ATOM 964 C C . HIS A 1 120 ? -0.740 5.357 -16.017 1.00 84.56 120 HIS A C 1
ATOM 966 O O . HIS A 1 120 ? -0.558 6.144 -16.948 1.00 84.56 120 HIS A O 1
ATOM 972 N N . ARG A 1 121 ? 0.255 4.608 -15.528 1.00 78.75 121 ARG A N 1
ATOM 973 C CA . ARG A 1 121 ? 1.621 4.629 -16.066 1.00 78.75 121 ARG A CA 1
ATOM 974 C C . ARG A 1 121 ? 1.717 4.071 -17.479 1.00 78.75 121 ARG A C 1
ATOM 976 O O . ARG A 1 121 ? 2.600 4.515 -18.203 1.00 78.75 121 ARG A O 1
ATOM 983 N N . ARG A 1 122 ? 0.854 3.142 -17.885 1.00 80.31 122 ARG A N 1
ATOM 984 C CA . ARG A 1 122 ? 0.904 2.537 -19.221 1.00 80.31 122 ARG A CA 1
ATOM 985 C C . ARG A 1 122 ? 0.158 3.351 -20.276 1.00 80.31 122 ARG A C 1
ATOM 987 O O . ARG A 1 122 ? 0.684 3.542 -21.368 1.00 80.31 1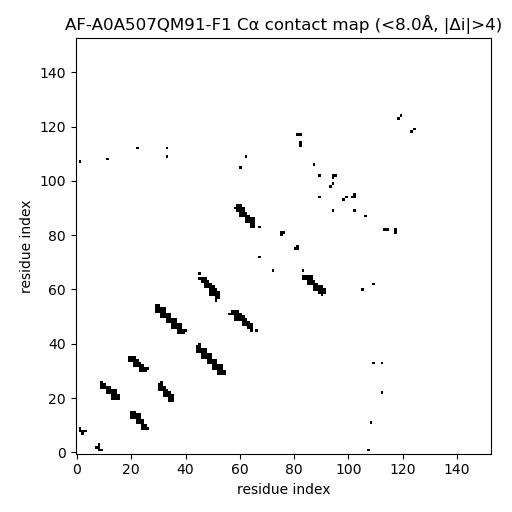22 ARG A O 1
ATOM 994 N N . TRP A 1 123 ? -1.036 3.852 -19.964 1.00 80.25 123 TRP A N 1
ATOM 995 C CA . TRP A 1 123 ? -1.909 4.485 -20.963 1.00 80.25 123 TRP A CA 1
ATOM 996 C C . TRP A 1 123 ? -1.969 6.015 -20.886 1.00 80.25 123 TRP A C 1
ATOM 998 O O . TRP A 1 123 ? -2.183 6.661 -21.913 1.00 80.25 123 TRP A O 1
ATOM 1008 N N . HIS A 1 124 ? -1.720 6.615 -19.718 1.00 67.56 124 HIS A N 1
ATOM 1009 C CA . HIS A 1 124 ? -1.856 8.065 -19.508 1.00 67.56 124 HIS A CA 1
ATOM 1010 C C . HIS A 1 124 ? -0.519 8.816 -19.411 1.00 67.56 124 HIS A C 1
ATOM 1012 O O . HIS A 1 124 ? -0.492 10.040 -19.319 1.00 67.56 124 HIS A O 1
ATOM 1018 N N . SER A 1 125 ? 0.609 8.115 -19.504 1.00 58.22 125 SER A N 1
ATOM 1019 C CA . SER A 1 125 ? 1.960 8.692 -19.486 1.00 58.22 125 SER A CA 1
ATOM 1020 C C . SER A 1 125 ? 2.453 9.191 -20.855 1.00 58.22 125 SER A C 1
ATOM 1022 O O . SER A 1 125 ? 3.607 9.609 -20.964 1.00 58.22 125 SER A O 1
ATOM 1024 N N . LYS A 1 126 ? 1.588 9.220 -21.886 1.00 45.12 126 LYS A N 1
ATOM 1025 C CA . LYS A 1 126 ? 1.902 9.610 -23.282 1.00 45.12 126 LYS A CA 1
ATOM 1026 C C . LYS A 1 126 ? 2.574 10.988 -23.468 1.00 45.12 126 LYS A C 1
ATOM 1028 O O . LYS A 1 126 ? 3.018 11.285 -24.570 1.00 45.12 126 LYS A O 1
ATOM 1033 N N . GLY A 1 127 ? 2.727 11.801 -22.422 1.00 48.72 127 GLY A N 1
ATOM 1034 C CA . GLY A 1 127 ? 3.531 13.030 -22.445 1.00 48.72 127 GLY A CA 1
ATOM 1035 C C . GLY A 1 127 ? 5.028 12.859 -22.143 1.00 48.72 127 GLY A C 1
ATOM 1036 O O . GLY A 1 127 ? 5.785 13.816 -22.281 1.00 48.72 127 GLY A O 1
ATOM 1037 N N . ARG A 1 128 ? 5.497 11.677 -21.721 1.00 45.94 128 ARG A N 1
ATOM 1038 C CA . ARG A 1 128 ? 6.912 11.448 -21.389 1.00 45.94 128 ARG A CA 1
ATOM 1039 C C . ARG A 1 128 ? 7.410 10.192 -22.089 1.00 45.94 128 ARG A C 1
ATOM 1041 O O . ARG A 1 128 ? 7.546 9.132 -21.493 1.00 45.94 128 ARG A O 1
ATOM 1048 N N . SER A 1 129 ? 7.673 10.352 -23.382 1.00 38.97 129 SER A N 1
ATOM 1049 C CA . SER A 1 129 ? 8.495 9.445 -24.179 1.00 38.97 129 SER A CA 1
ATOM 1050 C C . SER A 1 129 ? 9.797 9.148 -23.425 1.00 38.97 129 SER A C 1
ATOM 1052 O O . SER A 1 129 ? 10.751 9.920 -23.481 1.00 38.97 129 SER A O 1
ATOM 1054 N N . GLN A 1 130 ? 9.847 8.046 -22.676 1.00 45.81 130 GLN A N 1
ATOM 1055 C CA . GLN A 1 130 ? 11.114 7.431 -22.309 1.00 45.81 130 GLN A CA 1
ATOM 1056 C C . GLN A 1 130 ? 11.587 6.641 -23.524 1.00 45.81 130 GLN A C 1
ATOM 1058 O O . GLN A 1 130 ? 11.557 5.417 -23.549 1.00 45.81 130 GLN A O 1
ATOM 1063 N N . ARG A 1 131 ? 12.037 7.368 -24.551 1.00 38.94 131 ARG A N 1
ATOM 1064 C CA . ARG A 1 131 ? 13.101 6.852 -25.406 1.00 38.94 131 ARG A CA 1
ATOM 1065 C C . ARG A 1 131 ? 14.309 6.681 -24.492 1.00 38.94 131 ARG A C 1
ATOM 1067 O O . ARG A 1 131 ? 14.998 7.652 -24.195 1.00 38.94 131 ARG A O 1
ATOM 1074 N N . ALA A 1 132 ? 14.531 5.471 -23.994 1.00 41.41 132 ALA A N 1
ATOM 1075 C CA . ALA A 1 132 ? 15.871 5.088 -23.587 1.00 41.41 132 ALA A CA 1
ATOM 1076 C C . ALA A 1 132 ? 16.769 5.261 -24.826 1.00 41.41 132 ALA A C 1
ATOM 1078 O O . ALA A 1 132 ? 16.423 4.720 -25.881 1.00 41.41 132 ALA A O 1
ATOM 1079 N N . PRO A 1 133 ? 17.875 6.022 -24.779 1.00 37.81 133 PRO A N 1
ATOM 1080 C CA . PRO A 1 133 ? 18.809 6.045 -25.887 1.00 37.81 133 PRO A CA 1
ATOM 1081 C C . PRO A 1 133 ? 19.678 4.787 -25.789 1.00 37.81 133 PRO A C 1
ATOM 1083 O O . PRO A 1 133 ? 20.847 4.854 -25.427 1.00 37.81 133 PRO A O 1
ATOM 1086 N N . VAL A 1 134 ? 19.124 3.627 -26.144 1.00 48.22 134 VAL A N 1
ATOM 1087 C CA . VAL A 1 134 ? 19.921 2.429 -26.460 1.00 48.22 134 VAL A CA 1
ATOM 1088 C C . VAL A 1 134 ? 20.479 2.611 -27.875 1.00 48.22 134 VAL A C 1
ATOM 1090 O O . VAL A 1 134 ? 20.075 1.928 -28.804 1.00 48.22 134 VAL A O 1
ATOM 1093 N N . ALA A 1 135 ? 21.310 3.641 -28.065 1.00 43.50 135 ALA A N 1
ATOM 1094 C CA . ALA A 1 135 ? 22.043 3.899 -29.313 1.00 43.50 135 ALA A CA 1
ATOM 1095 C C . ALA A 1 135 ? 23.139 4.983 -29.189 1.00 43.50 135 ALA A C 1
ATOM 1097 O O . ALA A 1 135 ? 23.489 5.594 -30.193 1.00 43.50 135 ALA A O 1
ATOM 1098 N N . LYS A 1 136 ? 23.677 5.291 -27.995 1.00 39.34 136 LYS A N 1
ATOM 1099 C CA . LYS A 1 136 ? 24.826 6.225 -27.883 1.00 39.34 136 LYS A CA 1
ATOM 1100 C C . LYS A 1 136 ? 25.988 5.769 -26.997 1.00 39.34 136 LYS A C 1
ATOM 1102 O O . LYS A 1 136 ? 26.908 6.545 -26.773 1.00 39.34 136 LYS A O 1
ATOM 1107 N N . SER A 1 137 ? 26.010 4.505 -26.580 1.00 38.53 137 SER A N 1
ATOM 1108 C CA . SER A 1 137 ? 27.109 3.958 -25.763 1.00 38.53 137 SER A CA 1
ATOM 1109 C C . SER A 1 137 ? 28.057 3.029 -26.535 1.00 38.53 137 SER A C 1
ATOM 1111 O O . SER A 1 137 ? 28.943 2.440 -25.929 1.00 38.53 137 SER A O 1
ATOM 1113 N N . ILE A 1 138 ? 27.892 2.893 -27.859 1.00 37.00 138 ILE A N 1
ATOM 1114 C CA . ILE A 1 138 ? 28.734 2.028 -28.716 1.00 37.00 138 ILE A CA 1
ATOM 1115 C C . ILE A 1 138 ? 29.671 2.820 -29.653 1.00 37.00 138 ILE A C 1
ATOM 1117 O O . ILE A 1 138 ? 30.613 2.252 -30.191 1.00 37.00 138 ILE A O 1
ATOM 1121 N N . GLU A 1 139 ? 29.540 4.146 -29.763 1.00 39.03 139 GLU A N 1
ATOM 1122 C CA . GLU A 1 139 ? 30.452 4.978 -30.578 1.00 39.03 139 GLU A CA 1
ATOM 1123 C C . GLU A 1 139 ? 31.543 5.694 -29.761 1.00 39.03 139 GLU A C 1
ATOM 1125 O O . GLU A 1 139 ? 32.025 6.758 -30.139 1.00 39.03 139 GLU A O 1
ATOM 1130 N N . LEU A 1 140 ? 31.976 5.103 -28.642 1.00 42.34 140 LEU A N 1
ATOM 1131 C CA . LEU A 1 140 ? 33.202 5.522 -27.949 1.00 42.34 140 LEU A CA 1
ATOM 1132 C C . LEU A 1 140 ? 34.235 4.389 -27.869 1.00 42.34 140 LEU A C 1
ATOM 1134 O O . LEU A 1 140 ? 34.951 4.259 -26.885 1.00 42.34 140 LEU A O 1
ATOM 1138 N N . MET A 1 141 ? 34.327 3.558 -28.908 1.00 42.97 141 MET A N 1
ATOM 1139 C CA . MET A 1 141 ? 35.512 2.733 -29.156 1.00 42.97 141 MET A CA 1
ATOM 1140 C C . MET A 1 141 ? 35.838 2.726 -30.650 1.00 42.97 141 MET A C 1
ATOM 1142 O O . MET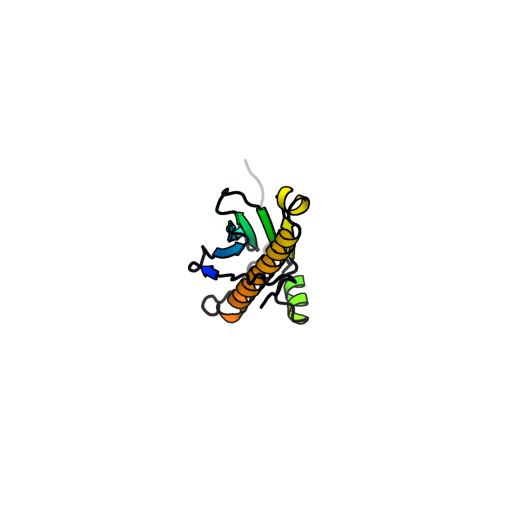 A 1 141 ? 35.473 1.822 -31.395 1.00 42.97 141 MET A O 1
ATOM 1146 N N . GLY A 1 142 ? 36.541 3.774 -31.083 1.00 34.56 142 GLY A N 1
ATOM 1147 C CA . GLY A 1 142 ? 37.279 3.792 -32.345 1.00 34.56 142 GLY A CA 1
ATOM 1148 C C . GLY A 1 142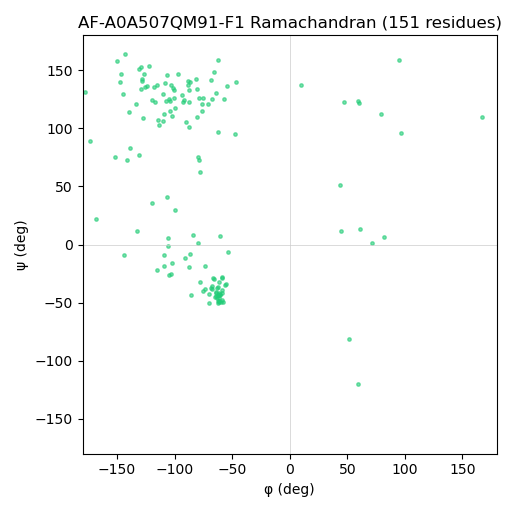 ? 38.694 3.215 -32.150 1.00 34.56 142 GLY A C 1
ATOM 1149 O O . GLY A 1 142 ? 39.315 3.476 -31.117 1.00 34.56 142 GLY A O 1
ATOM 1150 N N . PRO A 1 143 ? 39.223 2.415 -33.093 1.00 37.44 143 PRO A N 1
ATOM 1151 C CA . PRO A 1 143 ? 40.349 1.517 -32.846 1.00 37.44 143 PRO A CA 1
ATOM 1152 C C . PRO A 1 143 ? 41.738 2.152 -33.059 1.00 37.44 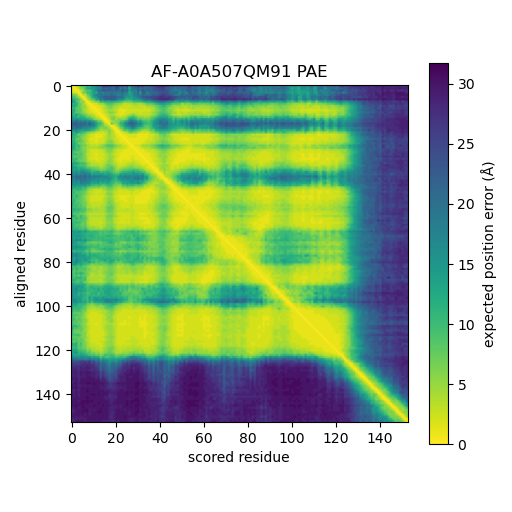143 PRO A C 1
ATOM 1154 O O . PRO A 1 143 ? 41.986 2.805 -34.065 1.00 37.44 143 PRO A O 1
ATOM 1157 N N . LYS A 1 144 ? 42.667 1.791 -32.157 1.00 34.97 144 LYS A N 1
ATOM 1158 C CA . LYS A 1 144 ? 44.140 1.696 -32.310 1.00 34.97 144 LYS A CA 1
ATOM 1159 C C . LYS A 1 144 ? 44.945 2.958 -32.681 1.00 34.97 144 LYS A C 1
ATOM 1161 O O . LYS A 1 144 ? 44.855 3.462 -33.791 1.00 34.97 144 LYS A O 1
ATOM 1166 N N . LYS A 1 145 ? 45.896 3.293 -31.793 1.00 40.03 145 LYS A N 1
ATOM 1167 C CA . LYS A 1 145 ? 47.308 3.710 -32.024 1.00 40.03 145 LYS A CA 1
ATOM 1168 C C . LYS A 1 145 ? 47.960 3.812 -30.628 1.00 40.03 145 LYS A C 1
ATOM 1170 O O . LYS A 1 145 ? 47.643 4.727 -29.887 1.00 40.03 145 LYS A O 1
ATOM 1175 N N . LEU A 1 146 ? 48.553 2.763 -30.051 1.00 37.84 146 LEU A N 1
ATOM 1176 C CA . LEU A 1 146 ? 49.892 2.192 -30.280 1.00 37.84 146 LEU A CA 1
ATOM 1177 C C . LEU A 1 146 ? 51.047 3.221 -30.316 1.00 37.84 146 LEU A C 1
ATOM 1179 O O . LEU A 1 146 ? 51.077 4.087 -31.184 1.00 37.84 146 LEU A O 1
ATOM 1183 N N . PHE A 1 147 ? 52.013 2.972 -29.416 1.00 34.53 147 PHE A N 1
ATOM 1184 C CA . PHE A 1 147 ? 53.408 3.443 -29.305 1.00 34.53 147 PHE A CA 1
ATOM 1185 C C . PHE A 1 147 ? 53.764 4.649 -28.402 1.00 34.53 147 PHE A C 1
ATOM 1187 O O . PHE A 1 147 ? 53.747 5.801 -28.805 1.00 34.53 147 PHE A O 1
ATOM 1194 N N . GLN A 1 148 ? 54.198 4.293 -27.181 1.00 35.72 148 GLN A N 1
ATOM 1195 C CA . GLN A 1 148 ? 55.582 4.399 -26.670 1.00 35.72 148 GLN A CA 1
ATOM 1196 C C . GLN A 1 148 ? 56.282 5.774 -26.619 1.00 35.72 148 GLN A C 1
ATOM 1198 O O . GLN A 1 148 ? 56.564 6.373 -27.649 1.00 35.72 148 GLN A O 1
ATOM 1203 N N . ARG A 1 149 ? 56.741 6.147 -25.408 1.00 31.61 149 ARG A N 1
ATOM 1204 C CA . ARG A 1 149 ? 58.148 6.405 -24.970 1.00 31.61 149 ARG A CA 1
ATOM 1205 C C . ARG A 1 149 ? 58.102 7.122 -23.603 1.00 31.61 149 ARG A C 1
ATOM 1207 O O . ARG A 1 149 ? 57.460 8.149 -23.478 1.00 31.61 149 ARG A O 1
ATOM 1214 N N . ARG A 1 150 ? 58.498 6.449 -22.513 1.00 35.31 150 ARG A N 1
ATOM 1215 C CA . ARG A 1 150 ? 59.847 6.363 -21.894 1.00 35.31 150 ARG A CA 1
ATOM 1216 C C . ARG A 1 150 ? 60.191 7.607 -21.042 1.00 35.31 150 ARG A C 1
ATOM 1218 O O . ARG A 1 150 ? 60.388 8.671 -21.602 1.00 35.31 150 ARG A O 1
ATOM 1225 N N . TRP A 1 151 ? 60.278 7.365 -19.726 1.00 34.72 151 TRP A N 1
ATOM 1226 C CA . TRP A 1 151 ? 61.082 7.978 -18.646 1.00 34.72 151 TRP A CA 1
ATOM 1227 C C . TRP A 1 151 ? 61.879 9.265 -18.932 1.00 34.72 151 TRP A C 1
ATOM 1229 O O . TRP A 1 151 ? 62.623 9.297 -19.910 1.00 34.72 151 TRP A O 1
ATOM 1239 N N . SER A 1 152 ? 61.839 10.225 -17.993 1.00 37.03 152 SER A N 1
ATOM 1240 C CA . SER A 1 152 ? 63.004 10.643 -17.179 1.00 37.03 152 SER A CA 1
ATOM 1241 C C . SER A 1 152 ? 62.641 11.726 -16.147 1.00 37.03 152 SER A C 1
ATOM 1243 O O . SER A 1 152 ? 62.026 12.719 -16.519 1.00 37.03 152 SER A O 1
ATOM 1245 N N . SER A 1 153 ? 63.084 11.457 -14.908 1.00 46.47 153 SER A N 1
ATOM 1246 C CA . SER A 1 153 ? 63.445 12.317 -13.758 1.00 46.47 153 SER A CA 1
ATOM 1247 C C . SER A 1 153 ? 62.565 13.484 -13.319 1.00 46.47 153 SER A C 1
ATOM 1249 O O . SER A 1 153 ? 62.468 14.485 -14.055 1.00 46.47 153 SER A O 1
#

Sequence (153 aa):
MLEFSNYAHVEVNRRGTNAAKKYEYEYWSTKYQWRREMRKEGDLREASYHLVNLKTGKTVAHLVPDILTPLEAVEEASKGGWIPPSSMWINDSFVYDKMPDIADVIVATGLAVLVDDCIHRRWHSKGRSQRAPVAKSIELMGPKKLFQRRWSS

Foldseek 3Di:
DDDDPPPDDWDWDWDDDDQFIWIWIDDPNWIKIKTWDWDDDPPDTWIKIWIAGPVVRDTFKIKGFDDDDPVRVVVCVVVVHQQGDMDMDTPDPCCVPPPVVVVVVVVVSVVVVSVVVSVCVPPVVVVDPPPPCPDDPPPPDDDDDDDDDDDDD

pLDDT: mean 74.74, std 19.96, range [31.61, 95.62]

Solvent-accessible surface area (backbone atoms only — not comparable to full-atom values): 9653 Å² total; per-residue (Å²): 139,76,84,52,104,70,87,56,79,65,61,76,44,82,42,72,65,98,75,62,41,33,35,36,36,56,57,95,96,42,45,35,34,41,37,55,48,78,47,74,61,88,90,47,74,48,56,38,34,39,30,28,35,66,86,79,68,44,73,38,32,42,39,36,54,56,88,67,52,76,65,55,48,51,53,40,43,74,76,68,48,73,71,70,63,63,51,71,54,71,72,43,64,65,42,69,75,75,36,58,71,54,49,55,52,52,52,53,52,50,50,50,51,52,52,53,51,40,51,44,61,72,70,69,41,82,88,62,83,77,72,71,77,91,79,70,85,73,85,83,73,82,84,89,82,89,82,90,84,83,90,82,136